Protein AF-F2R2U0-F1 (afdb_monomer_lite)

Radius of gyration: 15.25 Å; chains: 1; bounding box: 37×28×46 Å

Foldseek 3Di:
DDDDPLRVVLVLLVVLLVLLVVLLVLLCCVQPVPPDVPPDPPDSLVSLVSLLVLDDPVCNVVSVVLSVVLVVSNVVSVCCNVVVDPVSVVDPVVSVVSVVSSVVSCCSSVVDPPVVPD

Organism: Streptomyces venezuelae (strain ATCC 10712 / CBS 650.69 / DSM 40230 / JCM 4526 / NBRC 13096 / PD 04745) (NCBI:txid953739)

pLDDT: mean 84.97, std 13.59, range [38.53, 97.38]

Sequence (118 aa):
MKLDGASRRRIEIFELRLRIELATIEAYHRVCRPENPLLYINNVTGRLSMVIALVPPENVLEAVGLVRLVRHVYGRASDILHGRSSMVDAPAVIIDEWRSIVERLETLAGVRTAEDSN

Secondary structure (DSSP, 8-state):
-PPPHHHHHHHHHHHHHHHHHHHHHHHHHHHH-SS-GGG---SHHHHHHHHHTTS-GGGHHHHHHHHHHHHHHHHHHHHHHTT-SSGGG--HHHHHHHHHHHHHHHHHHTSS-GGGG-

Structure (mmCIF, N/CA/C/O backbone):
data_AF-F2R2U0-F1
#
_entry.id   AF-F2R2U0-F1
#
loop_
_atom_site.group_PDB
_atom_site.id
_atom_site.type_symbol
_atom_site.label_atom_id
_atom_site.label_alt_id
_atom_site.label_comp_id
_atom_site.label_asym_id
_atom_site.label_entity_id
_atom_site.label_seq_id
_atom_site.pdbx_PDB_ins_code
_atom_site.Cartn_x
_atom_site.Cartn_y
_atom_site.Cartn_z
_atom_site.occupancy
_atom_site.B_iso_or_equiv
_atom_site.auth_seq_id
_atom_site.auth_comp_id
_atom_site.auth_asym_id
_atom_site.auth_atom_id
_atom_site.pdbx_PDB_model_num
ATOM 1 N N . MET A 1 1 ? 9.307 13.401 -26.296 1.00 56.31 1 MET A N 1
ATOM 2 C CA . MET A 1 1 ? 10.432 12.548 -25.852 1.00 56.31 1 MET A CA 1
ATOM 3 C C . MET A 1 1 ? 9.851 11.218 -25.383 1.00 56.31 1 MET A C 1
ATOM 5 O O . MET A 1 1 ? 9.012 11.247 -24.493 1.00 56.31 1 MET A O 1
ATOM 9 N N . LYS A 1 2 ? 10.168 10.082 -26.024 1.00 71.25 2 LYS A N 1
ATOM 10 C CA . LYS A 1 2 ? 9.706 8.761 -25.552 1.00 71.25 2 LYS A CA 1
ATOM 11 C C . LYS A 1 2 ? 10.659 8.298 -24.449 1.00 71.25 2 LYS A C 1
ATOM 13 O O . LYS A 1 2 ? 11.857 8.238 -24.695 1.00 71.25 2 LYS A O 1
ATOM 18 N N . LEU A 1 3 ? 10.134 8.016 -23.259 1.00 75.06 3 LEU A N 1
ATOM 19 C CA . LEU A 1 3 ? 10.900 7.360 -22.198 1.00 75.06 3 LEU A CA 1
ATOM 20 C C . LEU A 1 3 ? 11.279 5.948 -22.652 1.00 75.06 3 LEU A C 1
ATOM 22 O O . LEU A 1 3 ? 10.452 5.265 -23.266 1.00 75.06 3 LEU A O 1
ATOM 26 N N . ASP A 1 4 ? 12.500 5.516 -22.346 1.00 84.62 4 ASP A N 1
ATOM 27 C CA . ASP A 1 4 ? 12.886 4.116 -22.503 1.00 84.62 4 ASP A CA 1
ATOM 28 C C . ASP A 1 4 ? 12.087 3.215 -21.533 1.00 84.62 4 ASP A C 1
ATOM 30 O O . ASP A 1 4 ? 11.447 3.686 -20.583 1.00 84.62 4 ASP A O 1
ATOM 34 N N . GLY A 1 5 ? 12.081 1.906 -21.801 1.00 81.12 5 GLY A N 1
ATOM 35 C CA . GLY A 1 5 ? 11.284 0.944 -21.036 1.00 81.12 5 GLY A CA 1
ATOM 36 C C . GLY A 1 5 ? 11.661 0.867 -19.553 1.00 81.12 5 GLY A C 1
ATOM 37 O O . GLY A 1 5 ? 10.772 0.742 -18.713 1.00 81.12 5 GLY A O 1
ATOM 38 N N . ALA A 1 6 ? 12.945 1.007 -19.219 1.00 81.31 6 ALA A N 1
ATOM 39 C CA . ALA A 1 6 ? 13.433 0.948 -17.843 1.00 81.31 6 ALA A CA 1
ATOM 40 C C . ALA A 1 6 ? 13.022 2.199 -17.053 1.00 81.31 6 ALA A C 1
ATOM 42 O O . ALA A 1 6 ? 12.547 2.109 -15.919 1.00 81.31 6 ALA A O 1
ATOM 43 N N . SER A 1 7 ? 13.132 3.373 -17.676 1.00 84.56 7 SER A N 1
ATOM 44 C CA . SER A 1 7 ? 12.658 4.642 -17.126 1.00 84.56 7 SER A CA 1
ATOM 45 C C . SER A 1 7 ? 11.156 4.597 -16.842 1.00 84.56 7 SER A C 1
ATOM 47 O O . SER A 1 7 ? 10.728 4.994 -15.760 1.00 84.56 7 SER A O 1
ATOM 49 N N . ARG A 1 8 ? 10.352 4.045 -17.762 1.00 87.75 8 ARG A N 1
ATOM 50 C CA . ARG A 1 8 ? 8.908 3.859 -17.542 1.00 87.75 8 ARG A CA 1
ATOM 51 C C . ARG A 1 8 ? 8.620 2.952 -16.342 1.00 87.75 8 ARG A C 1
ATOM 53 O O . ARG A 1 8 ? 7.840 3.334 -15.478 1.00 87.75 8 ARG A O 1
ATOM 60 N N . ARG A 1 9 ? 9.291 1.801 -16.242 1.00 86.62 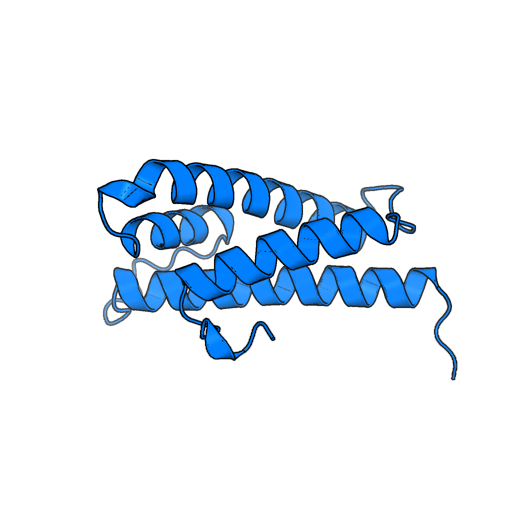9 ARG A N 1
ATOM 61 C CA . ARG A 1 9 ? 9.106 0.872 -15.112 1.00 86.62 9 ARG A CA 1
ATOM 62 C C . ARG A 1 9 ? 9.489 1.489 -13.773 1.00 86.62 9 ARG A C 1
ATOM 64 O O . ARG A 1 9 ? 8.800 1.286 -12.779 1.00 86.62 9 ARG A O 1
ATOM 71 N N . ARG A 1 10 ? 10.567 2.274 -13.729 1.00 88.00 10 ARG A N 1
ATOM 72 C CA . ARG A 1 10 ? 10.952 3.002 -12.511 1.00 88.00 10 ARG A CA 1
ATOM 73 C C . ARG A 1 10 ? 9.881 3.993 -12.071 1.00 88.00 10 ARG A C 1
ATOM 75 O O . ARG A 1 10 ? 9.647 4.104 -10.871 1.00 88.00 10 ARG A O 1
ATOM 82 N N . ILE A 1 11 ? 9.232 4.678 -13.013 1.00 91.19 11 ILE A N 1
ATOM 83 C CA . ILE A 1 11 ? 8.113 5.580 -12.712 1.00 91.19 11 ILE A CA 1
ATOM 84 C C . ILE A 1 11 ? 6.932 4.787 -12.142 1.00 91.19 11 ILE A C 1
ATOM 86 O O . ILE A 1 11 ? 6.434 5.148 -11.084 1.00 91.19 11 ILE A O 1
ATOM 90 N N . GLU A 1 12 ? 6.550 3.665 -12.753 1.00 92.62 12 GLU A N 1
ATOM 91 C CA . GLU A 1 12 ? 5.463 2.811 -12.241 1.00 92.62 12 GLU A CA 1
ATOM 92 C C . GLU A 1 12 ? 5.750 2.302 -10.815 1.00 92.62 12 GLU A C 1
ATOM 94 O O . GLU A 1 12 ? 4.893 2.351 -9.934 1.00 92.62 12 GLU A O 1
ATOM 99 N N . ILE A 1 13 ? 6.983 1.866 -10.545 1.00 93.56 13 ILE A N 1
ATOM 100 C CA . ILE A 1 13 ? 7.408 1.437 -9.203 1.00 93.56 13 ILE A CA 1
ATOM 101 C C . ILE A 1 13 ? 7.376 2.608 -8.211 1.00 93.56 13 ILE A C 1
ATOM 103 O O . ILE A 1 13 ? 6.992 2.433 -7.051 1.00 93.56 13 ILE A O 1
ATOM 107 N N . PHE A 1 14 ? 7.776 3.802 -8.650 1.00 93.81 14 PHE A N 1
ATOM 108 C CA . PHE A 1 14 ? 7.709 5.011 -7.837 1.00 93.81 14 PHE A CA 1
ATOM 109 C C . PHE A 1 14 ? 6.264 5.373 -7.477 1.00 93.81 14 PHE A C 1
ATOM 111 O O . PHE A 1 14 ? 5.980 5.643 -6.310 1.00 93.81 14 PHE A O 1
ATOM 118 N N . GLU A 1 15 ? 5.343 5.298 -8.437 1.00 95.44 15 GLU A N 1
ATOM 119 C CA . GLU A 1 15 ? 3.911 5.519 -8.217 1.00 95.44 15 GLU A CA 1
ATOM 120 C C . GLU A 1 15 ? 3.335 4.530 -7.200 1.00 95.44 15 GLU A C 1
ATOM 122 O O . GLU A 1 15 ? 2.665 4.941 -6.253 1.00 95.44 15 GLU A O 1
ATOM 127 N N . LEU A 1 16 ? 3.642 3.235 -7.333 1.00 95.75 16 LEU A N 1
ATOM 128 C CA . LEU A 1 16 ? 3.208 2.217 -6.369 1.00 95.75 16 LEU A CA 1
ATOM 129 C C . LEU A 1 16 ? 3.721 2.517 -4.957 1.00 95.75 16 LEU A C 1
ATOM 131 O O . LEU A 1 16 ? 2.977 2.392 -3.984 1.00 95.75 16 LEU A O 1
ATOM 135 N N . ARG A 1 17 ? 4.977 2.960 -4.831 1.00 95.44 17 ARG A N 1
ATOM 136 C CA . ARG A 1 17 ? 5.549 3.349 -3.538 1.00 95.44 17 ARG A CA 1
ATOM 137 C C . ARG A 1 17 ? 4.807 4.537 -2.922 1.00 95.44 17 ARG A C 1
ATOM 139 O O . ARG A 1 17 ? 4.481 4.481 -1.738 1.00 95.44 17 ARG A O 1
ATOM 146 N N . LEU A 1 18 ? 4.525 5.579 -3.704 1.00 95.12 18 LEU A N 1
ATOM 147 C CA . LEU A 1 18 ? 3.779 6.752 -3.234 1.00 95.12 18 LEU A CA 1
ATOM 148 C C . LEU A 1 18 ? 2.356 6.392 -2.800 1.00 95.12 18 LEU A C 1
ATOM 150 O O . LEU A 1 18 ? 1.892 6.859 -1.763 1.00 95.12 18 LEU A O 1
ATOM 154 N N . ARG A 1 19 ? 1.682 5.519 -3.550 1.00 96.31 19 ARG A N 1
ATOM 155 C CA . ARG A 1 19 ? 0.341 5.027 -3.212 1.00 96.31 19 ARG A CA 1
ATOM 156 C C . ARG A 1 19 ? 0.313 4.296 -1.871 1.00 96.31 19 ARG A C 1
ATOM 158 O O . ARG A 1 19 ? -0.559 4.564 -1.049 1.00 96.31 19 ARG A O 1
ATOM 165 N N . ILE A 1 20 ? 1.314 3.454 -1.595 1.00 96.25 20 ILE A N 1
ATOM 166 C CA . ILE A 1 20 ? 1.476 2.826 -0.272 1.00 96.25 20 ILE A CA 1
ATOM 167 C C . ILE A 1 20 ? 1.635 3.897 0.814 1.00 96.25 20 ILE A C 1
ATOM 169 O O . ILE A 1 20 ? 0.965 3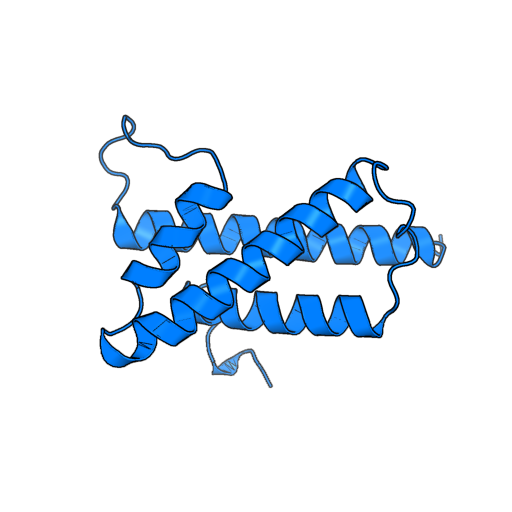.828 1.843 1.00 96.25 20 ILE A O 1
ATOM 173 N N . GLU A 1 21 ? 2.500 4.893 0.601 1.00 94.38 21 GLU A N 1
ATOM 174 C CA . GLU A 1 21 ? 2.726 5.970 1.575 1.00 94.38 21 GLU A CA 1
ATOM 175 C C . GLU A 1 21 ? 1.428 6.708 1.906 1.00 94.38 21 GLU A C 1
ATOM 177 O O . GLU A 1 21 ? 1.080 6.819 3.084 1.00 94.38 21 GLU A O 1
ATOM 182 N N . LEU A 1 22 ? 0.675 7.117 0.883 1.00 92.44 22 LEU A N 1
ATOM 183 C CA . LEU A 1 22 ? -0.617 7.788 1.028 1.00 92.44 22 LEU A CA 1
ATOM 184 C C . LEU A 1 22 ? -1.642 6.921 1.768 1.00 92.44 22 LEU A C 1
ATOM 186 O O . LEU A 1 22 ? -2.232 7.385 2.742 1.00 92.44 22 LEU A O 1
ATOM 190 N N . ALA A 1 23 ? -1.798 5.650 1.387 1.00 94.12 23 ALA A N 1
ATOM 191 C CA . ALA A 1 23 ? -2.716 4.731 2.062 1.00 94.12 23 ALA A CA 1
ATOM 192 C C . ALA A 1 23 ? -2.383 4.556 3.549 1.00 94.12 23 ALA A C 1
ATOM 194 O O . ALA A 1 23 ? -3.275 4.530 4.396 1.0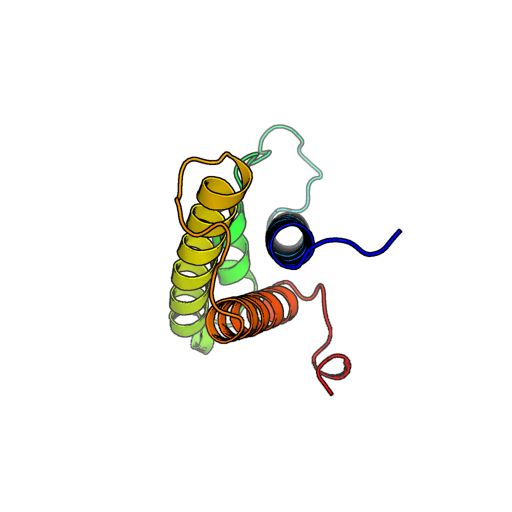0 94.12 23 ALA A O 1
ATOM 195 N N . THR A 1 24 ? -1.096 4.493 3.899 1.00 92.69 24 THR A N 1
ATOM 196 C CA . THR A 1 24 ? -0.699 4.386 5.308 1.00 92.69 24 THR A CA 1
ATOM 197 C C . THR A 1 24 ? -0.879 5.677 6.103 1.00 92.69 24 THR A C 1
ATOM 199 O O . THR A 1 24 ? -1.163 5.605 7.298 1.00 92.69 24 THR A O 1
ATOM 202 N N . ILE A 1 25 ? -0.735 6.846 5.468 1.00 89.62 25 ILE A N 1
ATOM 203 C CA . ILE A 1 25 ? -1.060 8.146 6.077 1.00 89.62 25 ILE A CA 1
ATOM 204 C C . ILE A 1 25 ? -2.547 8.200 6.403 1.00 89.62 25 ILE A C 1
ATOM 206 O O . ILE A 1 25 ? -2.913 8.518 7.532 1.00 89.62 25 ILE A O 1
ATOM 210 N N . GLU A 1 26 ? -3.386 7.848 5.432 1.00 89.50 26 GLU A N 1
ATOM 211 C CA . GLU A 1 26 ? -4.834 7.879 5.593 1.00 89.50 26 GLU A CA 1
ATOM 212 C C . GLU A 1 26 ? -5.285 6.925 6.702 1.00 89.50 26 GLU A C 1
ATOM 214 O O . GLU A 1 26 ? -6.018 7.319 7.612 1.00 89.50 26 GLU A O 1
ATOM 219 N N . ALA A 1 27 ? -4.767 5.693 6.697 1.00 90.56 27 ALA A N 1
ATOM 220 C CA . ALA A 1 27 ? -5.076 4.730 7.743 1.00 90.56 27 ALA A CA 1
ATOM 221 C C . ALA A 1 27 ? -4.644 5.219 9.132 1.00 90.56 27 ALA A C 1
ATOM 223 O O . ALA A 1 27 ? -5.400 5.110 10.097 1.00 90.56 27 ALA A O 1
ATOM 224 N N . TYR A 1 28 ? -3.451 5.811 9.233 1.00 88.88 28 TYR A N 1
ATOM 225 C CA . TYR A 1 28 ? -2.972 6.409 10.474 1.00 88.88 28 TYR A CA 1
ATOM 226 C C . TYR A 1 28 ? -3.887 7.542 10.959 1.00 88.88 28 TYR A C 1
ATOM 228 O O . TYR A 1 28 ? -4.263 7.552 12.128 1.00 88.88 28 TYR A O 1
ATOM 236 N N . HIS A 1 29 ? -4.301 8.466 10.089 1.00 86.06 29 HIS A N 1
ATOM 237 C CA . HIS A 1 29 ? -5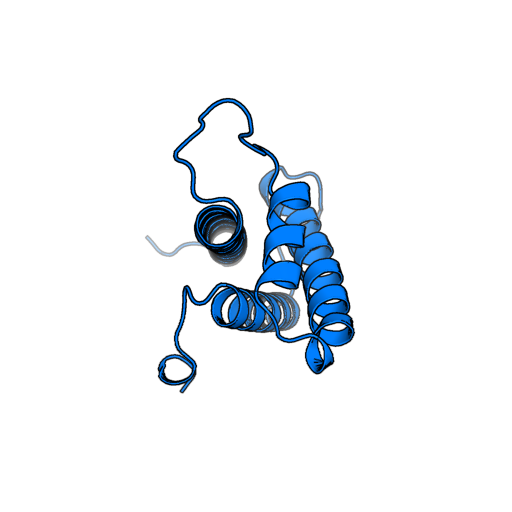.188 9.564 10.484 1.00 86.06 29 HIS A CA 1
ATOM 238 C C . HIS A 1 29 ? -6.555 9.077 10.970 1.00 86.06 29 HIS A C 1
ATOM 240 O O . HIS A 1 29 ? -7.064 9.595 11.966 1.00 86.06 29 HIS A O 1
ATOM 246 N N . ARG A 1 30 ? -7.129 8.062 10.316 1.00 86.00 30 ARG A N 1
ATOM 247 C CA . ARG A 1 30 ? -8.427 7.488 10.700 1.00 86.00 30 ARG A CA 1
ATOM 248 C C . ARG A 1 30 ? -8.389 6.794 12.054 1.00 86.00 30 ARG A C 1
ATOM 250 O O . ARG A 1 30 ? -9.304 6.978 12.851 1.00 86.00 30 ARG A O 1
ATOM 257 N N . VAL A 1 31 ? -7.336 6.018 12.312 1.00 87.38 31 VAL A N 1
ATOM 258 C CA . VAL A 1 31 ? -7.190 5.266 13.566 1.00 87.38 31 VAL A CA 1
ATOM 259 C C . VAL A 1 31 ? -6.764 6.176 14.711 1.00 87.38 31 VAL A C 1
ATOM 261 O O . VAL A 1 31 ? -7.323 6.103 15.801 1.00 87.38 31 VAL A O 1
ATOM 264 N N . CYS A 1 32 ? -5.764 7.026 14.483 1.00 79.31 32 CYS A N 1
ATOM 265 C CA . CYS A 1 32 ? -5.085 7.734 15.561 1.00 79.31 32 CYS A CA 1
ATOM 266 C C . CYS A 1 32 ? -5.613 9.147 15.831 1.00 79.31 32 CYS A C 1
ATOM 268 O O . CYS A 1 32 ? -5.191 9.693 16.840 1.00 79.31 32 CYS A O 1
ATOM 270 N N . ARG A 1 33 ? -6.483 9.725 14.978 1.00 71.44 33 ARG A N 1
ATOM 271 C CA . ARG A 1 33 ? -6.994 11.118 15.041 1.00 71.44 33 ARG A CA 1
ATOM 272 C C . ARG A 1 33 ? -5.926 12.141 15.496 1.00 71.44 33 ARG A C 1
ATOM 274 O O . ARG A 1 33 ? -5.718 12.327 16.692 1.00 71.44 33 ARG A O 1
ATOM 281 N N . PRO A 1 34 ? -5.257 12.855 14.571 1.00 60.09 34 PRO A N 1
ATOM 282 C CA . PRO A 1 34 ? -3.967 13.528 14.791 1.00 60.09 34 PRO A CA 1
ATOM 283 C C . PRO A 1 34 ? -4.009 14.814 15.643 1.00 60.09 34 PRO A C 1
ATOM 285 O O . PRO A 1 34 ? -3.126 15.658 15.528 1.00 60.09 34 PRO A O 1
ATOM 288 N N . GLU A 1 35 ? -4.986 14.976 16.530 1.00 63.59 35 GLU A N 1
ATOM 289 C CA . GLU A 1 35 ? -5.122 16.141 17.415 1.00 63.59 35 GLU A CA 1
ATOM 290 C C . GLU A 1 35 ? -3.948 16.274 18.410 1.00 63.59 35 GLU A C 1
ATOM 292 O O . GLU A 1 35 ? -3.810 17.301 19.071 1.00 63.59 35 GLU A O 1
ATOM 297 N N . ASN A 1 36 ? -3.057 15.274 18.487 1.00 54.94 36 ASN A N 1
ATOM 298 C CA . ASN A 1 36 ? -1.854 15.309 19.310 1.00 54.94 36 ASN A CA 1
ATOM 299 C C . ASN A 1 36 ? -0.570 15.044 18.480 1.00 54.94 36 ASN A C 1
ATOM 301 O O . ASN A 1 36 ? -0.270 13.892 18.152 1.00 54.94 36 ASN A O 1
ATOM 305 N N . PRO A 1 37 ? 0.224 16.083 18.145 1.00 53.59 37 PRO A N 1
ATOM 306 C CA . PRO A 1 37 ? 1.374 15.982 17.235 1.00 53.59 37 PRO A CA 1
ATOM 307 C C . PRO A 1 37 ? 2.574 15.196 17.797 1.00 53.59 37 PRO A C 1
ATOM 309 O O . PRO A 1 37 ? 3.545 14.961 17.080 1.00 53.59 37 PRO A O 1
ATOM 312 N N . LEU A 1 38 ? 2.528 14.767 19.062 1.00 54.25 38 LEU A N 1
ATOM 313 C CA . LEU A 1 38 ? 3.641 14.095 19.743 1.00 54.25 38 LEU A CA 1
ATOM 314 C C . LEU A 1 38 ? 3.772 12.592 19.416 1.00 54.25 38 LEU A C 1
ATOM 316 O O . LEU A 1 38 ? 4.784 11.989 19.764 1.00 54.25 38 LEU A O 1
ATOM 320 N N . LEU A 1 39 ? 2.794 11.984 18.729 1.00 57.56 39 LEU A N 1
ATOM 321 C CA . LEU A 1 39 ? 2.774 10.551 18.377 1.00 57.56 39 LEU A CA 1
ATOM 322 C C . LEU A 1 39 ? 2.870 10.296 16.862 1.00 57.56 39 LEU A C 1
ATOM 324 O O . LEU A 1 39 ? 2.273 9.362 16.339 1.00 57.56 39 LEU A O 1
ATOM 328 N N . TYR A 1 40 ? 3.631 11.105 16.125 1.00 62.25 40 TYR A N 1
ATOM 329 C CA . TYR A 1 40 ? 3.780 10.912 14.681 1.00 62.25 40 TYR A CA 1
ATOM 330 C C . TYR A 1 40 ? 4.689 9.715 14.342 1.00 62.25 40 TYR A C 1
ATOM 332 O O . TYR A 1 40 ? 5.916 9.778 14.461 1.00 62.25 40 TYR A O 1
ATOM 340 N N . ILE A 1 41 ? 4.101 8.615 13.859 1.00 66.56 41 ILE A N 1
ATOM 341 C CA . ILE A 1 41 ? 4.867 7.487 13.308 1.00 66.56 41 ILE A CA 1
ATOM 342 C C . ILE A 1 41 ? 5.348 7.860 11.902 1.00 66.56 41 ILE A C 1
ATOM 344 O O . ILE A 1 41 ? 4.624 7.723 10.919 1.00 66.56 41 ILE A O 1
ATOM 348 N N . ASN A 1 42 ? 6.600 8.306 11.789 1.00 72.25 42 ASN A N 1
ATOM 349 C CA . ASN A 1 42 ? 7.142 8.775 10.509 1.00 72.25 42 ASN A CA 1
ATOM 350 C C . ASN A 1 42 ? 7.425 7.631 9.507 1.00 72.25 42 ASN A C 1
ATOM 352 O O . ASN A 1 42 ? 7.424 7.823 8.291 1.00 72.25 42 ASN A O 1
ATOM 356 N N .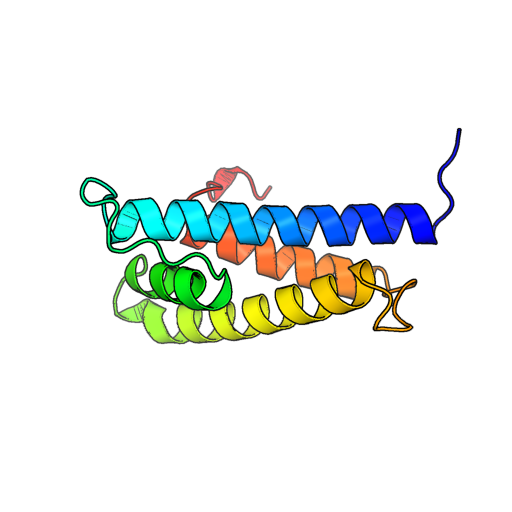 ASN A 1 43 ? 7.634 6.399 9.980 1.00 83.88 43 ASN A N 1
ATOM 357 C CA . ASN A 1 43 ? 7.950 5.280 9.090 1.00 83.88 43 ASN A CA 1
ATOM 358 C C . ASN A 1 43 ? 6.679 4.602 8.527 1.00 83.88 43 ASN A C 1
ATOM 360 O O . ASN A 1 43 ? 5.674 4.423 9.214 1.00 83.88 43 ASN A O 1
ATOM 364 N N . VAL A 1 44 ? 6.712 4.230 7.243 1.00 86.00 44 VAL A N 1
ATOM 365 C CA . VAL A 1 44 ? 5.602 3.530 6.559 1.00 86.00 44 VAL A CA 1
ATOM 366 C C . VAL A 1 44 ? 5.317 2.186 7.222 1.00 86.00 44 VAL A C 1
ATOM 368 O O . VAL A 1 44 ? 4.170 1.824 7.453 1.00 86.00 44 VAL A O 1
ATOM 371 N N . THR A 1 45 ? 6.374 1.467 7.596 1.00 84.12 45 THR A N 1
ATOM 372 C CA . THR A 1 45 ? 6.311 0.140 8.217 1.00 84.12 45 THR A CA 1
ATOM 373 C C . THR A 1 45 ? 5.453 0.097 9.482 1.00 84.12 45 THR A C 1
ATOM 375 O O . THR A 1 45 ? 4.750 -0.891 9.699 1.00 84.12 45 THR A O 1
ATOM 378 N N . GLY A 1 46 ? 5.529 1.142 10.306 1.00 84.31 46 GLY A N 1
ATOM 379 C CA . GLY A 1 46 ? 4.760 1.309 11.533 1.00 84.31 46 GLY A CA 1
ATOM 380 C C . GLY A 1 46 ? 3.365 1.861 11.270 1.00 84.31 46 GLY A C 1
ATOM 381 O O . GLY A 1 46 ? 2.426 1.449 11.934 1.00 84.31 46 GLY A O 1
ATOM 382 N N . ARG A 1 47 ? 3.177 2.714 10.257 1.00 89.06 47 ARG A N 1
ATOM 383 C CA . ARG A 1 47 ? 1.827 3.143 9.851 1.00 89.06 47 ARG A CA 1
ATOM 384 C C . ARG A 1 47 ? 1.012 2.014 9.215 1.00 89.06 47 ARG A C 1
ATOM 386 O O . ARG A 1 47 ? -0.199 1.972 9.394 1.00 89.06 47 ARG A O 1
ATOM 393 N N . LEU A 1 48 ? 1.656 1.047 8.557 1.00 90.25 48 LEU A N 1
ATOM 394 C CA . LEU A 1 48 ? 0.981 -0.118 7.968 1.00 90.25 48 LEU A CA 1
ATOM 395 C C . LEU A 1 48 ? 0.157 -0.924 8.978 1.00 90.25 48 LEU A C 1
ATOM 397 O O . LEU A 1 48 ? -0.863 -1.490 8.598 1.00 90.25 48 LEU A O 1
ATOM 401 N N . SER A 1 49 ? 0.556 -0.987 10.254 1.00 88.75 49 SER A N 1
ATOM 402 C CA . SER A 1 49 ? -0.240 -1.710 11.253 1.00 88.75 49 SER A CA 1
ATOM 403 C C . SER A 1 49 ? -1.581 -1.040 11.542 1.00 88.75 49 SER A C 1
ATOM 405 O O . SER A 1 49 ? -2.500 -1.725 11.975 1.00 88.75 49 SER A O 1
ATOM 407 N N . MET A 1 50 ? -1.730 0.258 11.255 1.00 91.12 50 MET A N 1
ATOM 408 C CA . MET A 1 50 ? -3.004 0.965 11.431 1.00 91.12 50 MET A CA 1
ATOM 409 C C . MET A 1 50 ? -4.074 0.453 10.467 1.00 91.12 50 MET A C 1
ATOM 411 O O . MET A 1 50 ? -5.247 0.445 10.811 1.00 91.12 50 MET A O 1
ATOM 415 N N . VAL A 1 51 ? -3.683 -0.091 9.312 1.00 91.00 51 VAL A N 1
ATOM 416 C CA . VAL A 1 51 ? -4.617 -0.732 8.372 1.00 91.00 51 VAL A CA 1
ATOM 417 C C . VAL A 1 51 ? -5.332 -1.921 9.020 1.00 91.00 51 VAL A C 1
ATOM 419 O O . VAL A 1 51 ? -6.512 -2.138 8.776 1.00 91.00 51 VAL A O 1
ATOM 422 N N . ILE A 1 52 ? -4.651 -2.666 9.897 1.00 92.56 52 ILE A N 1
ATOM 423 C CA . ILE A 1 52 ? -5.248 -3.809 10.607 1.00 92.56 52 ILE A CA 1
ATOM 424 C C . ILE A 1 52 ? -6.331 -3.334 11.584 1.00 92.56 52 ILE A C 1
ATOM 426 O O . ILE A 1 52 ? -7.318 -4.027 11.791 1.00 92.56 52 ILE A O 1
ATOM 430 N N . ALA A 1 53 ? -6.178 -2.141 12.161 1.00 90.50 53 ALA A N 1
ATOM 431 C CA . ALA A 1 53 ? -7.161 -1.572 13.079 1.00 90.50 53 ALA A CA 1
ATOM 432 C C . ALA A 1 53 ? -8.415 -1.018 12.372 1.00 90.50 53 ALA A C 1
ATOM 434 O O . ALA A 1 53 ? -9.373 -0.656 13.049 1.00 90.50 53 ALA A O 1
ATOM 435 N N . LEU A 1 54 ? -8.420 -0.943 11.035 1.00 91.31 54 LEU A N 1
ATOM 436 C CA . LEU A 1 54 ? -9.568 -0.484 10.244 1.00 91.31 54 LEU A CA 1
ATOM 437 C C . LEU A 1 54 ? -10.510 -1.611 9.814 1.00 91.31 54 LEU A C 1
ATOM 439 O O . LEU A 1 54 ? -11.614 -1.330 9.352 1.00 91.31 54 LEU A O 1
ATOM 443 N N . VAL A 1 55 ? -10.084 -2.870 9.926 1.00 92.31 55 VAL A N 1
ATOM 444 C CA . VAL A 1 55 ? -10.890 -4.017 9.495 1.00 92.31 55 VAL A CA 1
ATOM 445 C C . VAL A 1 55 ? -11.669 -4.618 10.665 1.00 92.31 55 VAL A C 1
ATOM 447 O O . VAL A 1 55 ? -11.207 -4.553 11.808 1.00 92.31 55 VAL A O 1
ATOM 450 N N . PRO A 1 56 ? -12.839 -5.230 10.414 1.00 93.31 56 PRO A N 1
ATOM 451 C CA . PRO A 1 56 ? -13.566 -5.933 11.460 1.00 93.31 56 PRO A CA 1
ATOM 452 C C . PRO A 1 56 ? -12.790 -7.184 11.932 1.00 93.31 56 PRO A C 1
ATOM 454 O O . PRO A 1 56 ? -11.946 -7.700 11.185 1.00 93.31 56 PRO A O 1
ATOM 457 N N . PRO A 1 57 ? -13.044 -7.682 13.160 1.00 94.44 57 PRO A N 1
ATOM 458 C CA . PRO A 1 57 ? -12.261 -8.755 13.786 1.00 94.44 57 PRO A CA 1
ATOM 459 C C . PRO A 1 57 ? -12.091 -10.020 12.932 1.00 94.44 57 PRO A C 1
ATOM 461 O O . PRO A 1 57 ? -11.014 -10.616 12.913 1.00 94.44 57 PRO A O 1
ATOM 464 N N . GLU A 1 58 ? -13.125 -10.410 12.191 1.00 95.50 58 GLU A N 1
ATOM 465 C CA . GLU A 1 58 ? -13.145 -11.571 11.299 1.00 95.50 58 GLU A CA 1
ATOM 466 C C . GLU A 1 58 ? -12.134 -11.481 10.142 1.00 95.50 58 GLU A C 1
ATOM 468 O O . GLU A 1 58 ? -11.662 -12.509 9.659 1.00 95.50 58 GLU A O 1
ATOM 473 N N . ASN A 1 59 ? -11.726 -10.268 9.755 1.00 94.81 59 ASN A N 1
ATOM 474 C CA . ASN A 1 59 ? -10.836 -10.018 8.618 1.00 94.81 59 ASN A CA 1
ATOM 475 C C . ASN A 1 59 ? -9.388 -9.704 9.036 1.00 94.81 59 ASN A C 1
ATOM 477 O O . ASN A 1 59 ? -8.528 -9.454 8.188 1.00 94.81 59 ASN A O 1
ATOM 481 N N . VAL A 1 60 ? -9.077 -9.731 10.338 1.00 94.56 60 VAL A N 1
ATOM 482 C CA . VAL A 1 60 ? -7.755 -9.348 10.866 1.00 94.56 60 VAL A CA 1
ATOM 483 C C . VAL A 1 60 ? -6.627 -10.201 10.282 1.00 94.56 60 VAL A C 1
ATOM 485 O O . VAL A 1 60 ? -5.578 -9.666 9.921 1.00 94.56 60 VAL A O 1
ATOM 488 N N . LEU A 1 61 ? -6.818 -11.520 10.154 1.00 95.75 61 LEU A N 1
ATOM 489 C CA . LEU A 1 61 ? -5.781 -12.408 9.610 1.00 95.75 61 LEU A CA 1
ATOM 490 C C . LEU A 1 61 ? -5.469 -12.102 8.142 1.00 95.75 61 LEU A C 1
ATOM 492 O O . LEU A 1 61 ? -4.297 -12.099 7.754 1.00 95.75 61 LEU A O 1
ATOM 496 N N . GLU A 1 62 ? -6.494 -11.799 7.344 1.00 94.44 62 GLU A N 1
ATOM 497 C CA . GLU A 1 62 ? -6.309 -11.388 5.953 1.00 94.44 62 GLU A CA 1
ATOM 498 C C . GLU A 1 62 ? -5.552 -10.057 5.877 1.00 94.44 62 GLU A C 1
ATOM 500 O O . GLU A 1 62 ? -4.562 -9.951 5.148 1.00 94.44 62 GLU A O 1
ATOM 505 N N . ALA A 1 63 ? -5.945 -9.067 6.685 1.00 94.62 63 ALA A N 1
ATOM 506 C CA . ALA A 1 63 ? -5.275 -7.770 6.736 1.00 94.62 63 ALA A CA 1
ATOM 507 C C . ALA A 1 63 ? -3.802 -7.890 7.167 1.00 94.62 63 ALA A C 1
ATOM 509 O O . ALA A 1 63 ? -2.930 -7.245 6.584 1.00 94.62 63 ALA A O 1
ATOM 510 N N . VAL A 1 64 ? -3.487 -8.762 8.132 1.00 95.81 64 VAL A N 1
ATOM 511 C CA . VAL A 1 64 ? -2.099 -9.069 8.525 1.00 95.81 64 VAL A CA 1
ATOM 512 C C . VAL A 1 64 ? -1.315 -9.666 7.354 1.00 95.81 64 VAL A C 1
ATOM 514 O O . VAL A 1 64 ? -0.165 -9.276 7.119 1.00 95.81 64 VAL A O 1
ATOM 517 N N . GLY A 1 65 ? -1.920 -10.597 6.612 1.00 96.62 65 GLY A N 1
ATOM 518 C CA . GLY A 1 65 ? -1.333 -11.175 5.403 1.00 96.62 65 GLY A CA 1
ATOM 519 C C . GLY A 1 65 ? -1.024 -10.105 4.356 1.00 96.62 65 GLY A C 1
ATOM 520 O O . GLY A 1 65 ? 0.107 -10.019 3.872 1.00 96.62 65 GLY A O 1
ATOM 521 N N . LEU A 1 66 ? -1.990 -9.229 4.076 1.00 96.62 66 LEU A N 1
ATOM 522 C CA . LEU A 1 66 ? -1.824 -8.132 3.129 1.00 96.62 66 LEU A CA 1
ATOM 523 C C . LEU A 1 66 ? -0.733 -7.149 3.570 1.00 96.62 66 LEU A C 1
ATOM 525 O O . LEU A 1 66 ? 0.132 -6.801 2.772 1.00 96.62 66 LEU A O 1
ATOM 529 N N . VAL A 1 67 ? -0.702 -6.752 4.844 1.00 95.88 67 VAL A N 1
ATOM 530 C CA . VAL A 1 67 ? 0.331 -5.853 5.385 1.00 95.88 67 VAL A CA 1
ATOM 531 C C . VAL A 1 67 ? 1.737 -6.435 5.215 1.00 95.88 67 VAL A C 1
ATOM 533 O O . VAL A 1 67 ? 2.676 -5.697 4.903 1.00 95.88 67 VAL A O 1
ATOM 536 N N . ARG A 1 68 ? 1.909 -7.754 5.377 1.00 96.06 68 ARG A N 1
ATOM 537 C CA . ARG A 1 68 ? 3.196 -8.424 5.119 1.00 96.06 68 ARG A CA 1
ATOM 538 C C . ARG A 1 68 ? 3.596 -8.332 3.646 1.00 96.06 68 ARG A C 1
ATOM 540 O O . ARG A 1 68 ? 4.747 -7.999 3.364 1.00 96.06 68 ARG A O 1
ATOM 547 N N . LEU A 1 69 ? 2.657 -8.574 2.730 1.00 96.81 69 LEU A N 1
ATOM 548 C CA . LEU A 1 69 ? 2.888 -8.446 1.287 1.00 96.81 69 LEU A CA 1
ATOM 549 C C . LEU A 1 69 ? 3.241 -7.004 0.903 1.00 96.81 69 LEU A C 1
ATOM 551 O O . LEU A 1 69 ? 4.248 -6.771 0.242 1.00 96.81 69 LEU A O 1
ATOM 555 N N . VAL A 1 70 ? 2.489 -6.021 1.395 1.00 97.25 70 VAL A N 1
ATOM 556 C CA . VAL A 1 70 ? 2.750 -4.595 1.149 1.00 97.25 70 VAL A CA 1
ATOM 557 C C . VAL A 1 70 ? 4.123 -4.183 1.672 1.00 97.25 70 VAL A C 1
ATOM 559 O O . VAL A 1 70 ? 4.854 -3.466 0.992 1.00 97.25 70 VAL A O 1
ATOM 562 N N . ARG A 1 71 ? 4.522 -4.654 2.860 1.00 95.75 71 ARG A N 1
ATOM 563 C CA . ARG A 1 71 ? 5.857 -4.381 3.409 1.00 95.75 71 ARG A CA 1
ATOM 564 C C . ARG A 1 71 ? 6.961 -4.927 2.504 1.00 95.75 71 ARG A C 1
ATOM 566 O O . ARG A 1 71 ? 7.970 -4.250 2.311 1.00 95.75 71 ARG A O 1
ATOM 573 N N . HIS A 1 72 ? 6.766 -6.120 1.941 1.00 94.88 72 HIS A N 1
ATOM 574 C CA . HIS A 1 72 ? 7.683 -6.689 0.958 1.00 94.88 72 HIS A CA 1
ATOM 575 C C . HIS A 1 72 ? 7.763 -5.813 -0.301 1.00 94.88 72 HIS A C 1
ATOM 577 O O . HIS A 1 72 ? 8.862 -5.409 -0.684 1.00 94.88 72 HIS A O 1
ATOM 583 N N . VAL A 1 73 ? 6.616 -5.448 -0.887 1.00 95.50 73 VAL A N 1
ATOM 584 C CA . VAL A 1 73 ? 6.537 -4.569 -2.068 1.00 95.50 73 VAL A CA 1
ATOM 585 C C . VAL A 1 73 ? 7.234 -3.231 -1.808 1.00 95.50 73 VAL A C 1
ATOM 587 O O . VAL A 1 73 ? 8.095 -2.828 -2.586 1.00 95.50 73 VAL A O 1
ATOM 590 N N . TYR A 1 74 ? 6.942 -2.571 -0.684 1.00 95.50 74 TYR A N 1
ATOM 591 C CA . TYR A 1 74 ? 7.544 -1.287 -0.318 1.00 95.50 74 TYR A CA 1
ATOM 592 C C . TYR A 1 74 ? 9.074 -1.371 -0.196 1.00 95.50 74 TYR A C 1
ATOM 594 O O . TYR A 1 74 ? 9.792 -0.501 -0.695 1.00 95.50 74 TYR A O 1
ATOM 602 N N . GLY A 1 75 ? 9.584 -2.438 0.431 1.00 93.62 75 GLY A N 1
ATOM 603 C CA . GLY A 1 75 ? 11.021 -2.692 0.543 1.00 93.62 75 GLY A CA 1
ATOM 604 C C . GLY A 1 75 ? 11.684 -2.885 -0.822 1.00 93.62 75 GLY A C 1
ATOM 605 O O . GLY A 1 75 ? 12.660 -2.204 -1.133 1.00 93.62 75 GLY A O 1
ATOM 606 N N . ARG A 1 76 ? 11.111 -3.743 -1.677 1.00 93.25 76 ARG A N 1
ATOM 607 C CA . ARG A 1 76 ? 11.632 -4.002 -3.029 1.00 93.25 76 ARG A CA 1
ATOM 608 C C . ARG A 1 76 ? 11.583 -2.757 -3.913 1.00 93.25 76 ARG A C 1
ATOM 610 O O . ARG A 1 76 ? 12.570 -2.460 -4.584 1.00 93.25 76 ARG A O 1
ATOM 617 N N . ALA A 1 77 ? 10.486 -2.004 -3.875 1.00 92.69 77 ALA A N 1
ATOM 618 C CA . ALA A 1 77 ? 10.358 -0.736 -4.585 1.00 92.69 77 ALA A CA 1
ATOM 619 C C . ALA A 1 77 ? 11.432 0.264 -4.131 1.00 92.69 77 ALA A C 1
ATOM 621 O O . ALA A 1 77 ? 12.110 0.862 -4.963 1.00 92.69 77 ALA A O 1
ATOM 622 N N . SER A 1 78 ? 11.655 0.392 -2.817 1.00 92.62 78 SER A N 1
ATOM 623 C CA . SER A 1 78 ? 12.729 1.229 -2.273 1.00 92.62 78 SER A CA 1
ATOM 624 C C . SER A 1 78 ? 14.106 0.790 -2.776 1.00 92.62 78 SER A C 1
ATOM 626 O O . SER A 1 78 ? 14.884 1.632 -3.219 1.00 92.62 78 SER A O 1
ATOM 628 N N . ASP A 1 79 ? 14.420 -0.505 -2.767 1.00 91.62 79 ASP A N 1
ATOM 629 C CA . ASP A 1 79 ? 15.716 -0.997 -3.249 1.00 91.62 79 ASP A CA 1
ATOM 630 C C . ASP A 1 79 ? 15.944 -0.722 -4.737 1.00 91.62 79 ASP A C 1
ATOM 632 O O . ASP A 1 79 ? 17.049 -0.331 -5.118 1.00 91.62 79 ASP A O 1
ATOM 636 N N . ILE A 1 80 ? 14.915 -0.882 -5.574 1.00 89.88 80 ILE A N 1
ATOM 637 C CA . ILE A 1 80 ? 14.998 -0.585 -7.011 1.00 89.88 80 ILE A CA 1
ATOM 638 C C . ILE A 1 80 ? 15.227 0.914 -7.238 1.00 89.88 80 ILE A C 1
ATOM 640 O O . ILE A 1 80 ? 16.120 1.290 -7.998 1.00 89.88 80 ILE A O 1
ATOM 644 N N . LEU A 1 81 ? 14.470 1.775 -6.552 1.00 89.50 81 LEU A N 1
ATOM 645 C CA . LEU A 1 81 ? 14.559 3.230 -6.715 1.00 89.50 81 LEU A CA 1
ATOM 646 C C . LEU A 1 81 ? 15.895 3.807 -6.232 1.00 89.50 81 LEU A C 1
ATOM 648 O O . LEU A 1 81 ? 16.387 4.770 -6.811 1.00 89.50 81 LEU A O 1
ATOM 652 N N . HIS A 1 82 ? 16.511 3.202 -5.214 1.00 89.06 82 HIS A N 1
ATOM 653 C CA . HIS A 1 82 ? 17.834 3.600 -4.725 1.00 89.06 82 HIS A CA 1
ATOM 654 C C . HIS A 1 82 ? 18.992 2.883 -5.441 1.00 89.06 82 HIS A C 1
ATOM 656 O O . HIS A 1 82 ? 20.136 2.995 -5.007 1.00 89.06 82 HIS A O 1
ATOM 662 N N . GLY A 1 83 ? 18.720 2.106 -6.498 1.00 85.38 83 GLY A N 1
ATOM 663 C CA . GLY A 1 83 ? 19.750 1.385 -7.253 1.00 85.38 83 GLY A CA 1
ATOM 664 C C . GLY A 1 83 ? 20.440 0.255 -6.479 1.00 85.38 83 GLY A C 1
ATOM 665 O O . GLY A 1 83 ? 21.484 -0.224 -6.909 1.00 85.38 83 GLY A O 1
ATOM 666 N N . ARG A 1 84 ? 19.871 -0.194 -5.351 1.00 84.75 84 ARG A N 1
ATOM 667 C CA . ARG A 1 84 ? 20.385 -1.322 -4.549 1.00 84.75 84 ARG A CA 1
ATOM 668 C C . ARG A 1 84 ? 19.997 -2.685 -5.120 1.00 84.75 84 ARG A C 1
ATOM 670 O O . ARG A 1 84 ? 20.513 -3.705 -4.675 1.00 84.75 84 ARG A O 1
ATOM 677 N N . SER A 1 85 ? 19.085 -2.722 -6.090 1.00 79.12 85 SER A N 1
ATOM 678 C CA . SER A 1 85 ? 18.689 -3.944 -6.785 1.00 79.12 85 SER A CA 1
ATOM 679 C C . SER A 1 85 ? 18.897 -3.818 -8.291 1.00 79.12 85 SER A C 1
ATOM 681 O O . SER A 1 85 ? 18.541 -2.809 -8.894 1.00 79.12 85 SER A O 1
ATOM 683 N N . SER A 1 86 ? 19.405 -4.891 -8.904 1.00 65.56 86 SER A N 1
ATOM 684 C CA . SER A 1 86 ? 19.515 -5.048 -10.359 1.00 65.56 86 SER A CA 1
ATOM 685 C C . SER A 1 86 ? 18.164 -5.246 -11.062 1.00 65.56 86 SER A C 1
ATOM 687 O O . SER A 1 86 ? 18.117 -5.234 -12.287 1.00 65.56 86 SER A O 1
ATOM 689 N N . MET A 1 87 ? 17.054 -5.360 -10.317 1.00 62.94 87 MET A N 1
ATOM 690 C CA . MET A 1 87 ? 15.673 -5.431 -10.833 1.00 62.94 87 MET A CA 1
ATOM 691 C C . MET A 1 87 ? 15.161 -4.103 -11.428 1.00 62.94 87 MET A C 1
ATOM 693 O O . MET A 1 87 ? 13.976 -3.792 -11.352 1.00 62.94 87 MET A O 1
ATOM 697 N N . VAL A 1 88 ? 16.034 -3.310 -12.048 1.00 61.88 88 VAL A N 1
ATOM 698 C CA . VAL A 1 88 ? 15.632 -2.114 -12.804 1.00 61.88 88 VAL A CA 1
ATOM 699 C C . VAL A 1 88 ? 14.625 -2.483 -13.904 1.00 61.88 88 VAL A C 1
ATOM 701 O O . VAL A 1 88 ? 13.689 -1.729 -14.150 1.00 61.88 88 VAL A O 1
ATOM 704 N N . ASP A 1 89 ? 14.748 -3.698 -14.446 1.00 64.06 89 ASP A N 1
ATOM 705 C CA . ASP A 1 89 ? 13.802 -4.313 -15.374 1.00 64.06 89 ASP A CA 1
ATOM 706 C C . ASP A 1 89 ? 12.894 -5.342 -14.681 1.00 64.06 89 ASP A C 1
ATOM 708 O O . ASP A 1 89 ? 12.755 -6.476 -15.145 1.00 64.06 89 ASP A O 1
ATOM 712 N N . ALA A 1 90 ? 12.237 -4.967 -13.578 1.00 70.38 90 ALA A N 1
ATOM 713 C CA . ALA A 1 90 ? 11.206 -5.809 -12.962 1.00 70.38 90 ALA A CA 1
ATOM 714 C C . ALA A 1 90 ? 10.186 -6.268 -14.029 1.00 70.38 90 ALA A C 1
ATOM 716 O O . ALA A 1 90 ? 9.681 -5.413 -14.760 1.00 70.38 90 ALA A O 1
ATOM 717 N N . PRO A 1 91 ? 9.913 -7.579 -14.191 1.00 82.44 91 PRO A N 1
ATOM 718 C CA . PRO A 1 91 ? 8.967 -8.062 -15.196 1.00 82.44 91 PRO A CA 1
ATOM 719 C C . PRO A 1 91 ? 7.596 -7.393 -15.045 1.00 82.44 91 PRO A C 1
ATOM 721 O O . PRO A 1 91 ? 7.161 -7.161 -13.920 1.00 82.44 91 PRO A O 1
ATOM 724 N N . ALA A 1 92 ? 6.899 -7.129 -16.156 1.00 84.88 92 ALA A N 1
ATOM 725 C CA . ALA A 1 92 ? 5.580 -6.479 -16.130 1.00 84.88 92 ALA A CA 1
ATOM 726 C C . ALA A 1 92 ? 4.593 -7.210 -15.202 1.00 84.88 92 ALA A C 1
ATOM 728 O O . ALA A 1 92 ? 3.947 -6.575 -14.381 1.00 84.88 92 ALA A O 1
ATOM 729 N N . VAL A 1 93 ? 4.607 -8.549 -15.226 1.00 87.69 93 VAL A N 1
ATOM 730 C CA . VAL A 1 93 ? 3.786 -9.389 -14.338 1.00 87.69 93 VAL A CA 1
ATOM 731 C C . VAL A 1 93 ? 4.016 -9.100 -12.848 1.00 87.69 93 VAL A C 1
ATOM 733 O O . VAL A 1 93 ? 3.067 -9.065 -12.078 1.00 87.69 93 VAL A O 1
ATOM 736 N N . ILE A 1 94 ? 5.256 -8.810 -12.438 1.00 90.06 94 ILE A N 1
ATOM 737 C CA . ILE A 1 94 ? 5.568 -8.473 -11.042 1.00 90.06 94 ILE A CA 1
ATOM 738 C C . ILE A 1 94 ? 5.006 -7.095 -10.685 1.00 90.06 94 ILE A C 1
ATOM 740 O O . ILE A 1 94 ? 4.510 -6.897 -9.580 1.00 90.06 94 ILE A O 1
ATOM 744 N N . ILE A 1 95 ? 5.073 -6.137 -11.612 1.00 91.62 95 ILE A N 1
ATOM 745 C CA . ILE A 1 95 ? 4.505 -4.800 -11.405 1.00 91.62 95 ILE A CA 1
ATOM 746 C C . ILE A 1 95 ? 2.975 -4.884 -11.302 1.00 91.62 95 ILE A C 1
ATOM 748 O O . ILE A 1 95 ? 2.395 -4.214 -10.449 1.00 91.62 95 ILE A O 1
ATOM 752 N N . ASP A 1 96 ? 2.330 -5.735 -12.100 1.00 93.94 96 ASP A N 1
ATOM 753 C CA . ASP A 1 96 ? 0.884 -5.970 -12.040 1.00 93.94 96 ASP A CA 1
ATOM 754 C C . ASP A 1 96 ? 0.464 -6.643 -10.724 1.00 93.94 96 ASP A C 1
ATOM 756 O O . ASP A 1 96 ? -0.502 -6.220 -10.086 1.00 93.94 96 ASP A O 1
ATOM 760 N N . GLU A 1 97 ? 1.233 -7.625 -10.245 1.00 94.88 97 GLU A N 1
ATOM 761 C CA . GLU A 1 97 ? 1.032 -8.218 -8.916 1.00 94.88 97 GLU A CA 1
ATOM 762 C C . GLU A 1 97 ? 1.166 -7.170 -7.804 1.00 94.88 97 GLU A C 1
ATOM 764 O O . GLU A 1 97 ? 0.327 -7.090 -6.903 1.00 94.88 97 GLU A O 1
ATOM 769 N N . TRP A 1 98 ? 2.203 -6.328 -7.867 1.00 96.50 98 TRP A N 1
ATOM 770 C CA . TRP A 1 98 ? 2.397 -5.253 -6.894 1.00 96.50 98 TRP A CA 1
ATOM 771 C C . TRP A 1 98 ? 1.255 -4.245 -6.946 1.00 96.50 98 TRP A C 1
ATOM 773 O O . TRP A 1 98 ? 0.792 -3.805 -5.895 1.00 96.50 98 TRP A O 1
ATOM 783 N N . ARG A 1 99 ? 0.764 -3.916 -8.144 1.00 96.88 99 ARG A N 1
ATOM 784 C CA . ARG A 1 99 ? -0.406 -3.058 -8.336 1.00 96.88 99 ARG A CA 1
ATOM 785 C C . ARG A 1 99 ? -1.623 -3.642 -7.631 1.00 96.88 99 ARG A C 1
ATOM 787 O O . ARG A 1 99 ? -2.186 -2.952 -6.790 1.00 96.88 99 ARG A O 1
ATOM 794 N N . SER A 1 100 ? -1.948 -4.912 -7.862 1.00 96.81 100 SER A N 1
ATOM 795 C CA . SER A 1 100 ? -3.075 -5.580 -7.197 1.00 96.81 100 SER A CA 1
ATOM 796 C C . SER A 1 100 ? -2.951 -5.565 -5.664 1.00 96.81 100 SER A C 1
ATOM 798 O O . SER A 1 100 ? -3.917 -5.290 -4.949 1.00 96.81 100 SER A O 1
ATOM 800 N N . ILE A 1 101 ? -1.744 -5.788 -5.130 1.00 97.38 101 ILE A N 1
ATOM 801 C CA . ILE A 1 101 ? -1.478 -5.701 -3.685 1.00 97.38 101 ILE A CA 1
ATOM 802 C C . ILE A 1 101 ? -1.743 -4.280 -3.155 1.00 97.38 101 ILE A C 1
ATOM 804 O O . ILE A 1 101 ? -2.360 -4.122 -2.099 1.00 97.38 101 ILE A O 1
ATOM 808 N N . VAL A 1 102 ? -1.293 -3.248 -3.875 1.00 97.25 102 VAL A N 1
ATOM 809 C CA . VAL A 1 102 ? -1.495 -1.839 -3.498 1.00 97.25 102 VAL A CA 1
ATOM 810 C C . VAL A 1 102 ? -2.969 -1.438 -3.576 1.00 97.25 102 VAL A C 1
ATOM 812 O O . VAL A 1 102 ? -3.452 -0.741 -2.691 1.00 97.25 102 VAL A O 1
ATOM 815 N N . GLU A 1 103 ? -3.720 -1.922 -4.559 1.00 96.69 103 GLU A N 1
ATOM 816 C CA . GLU A 1 103 ? -5.154 -1.625 -4.696 1.00 96.69 103 GLU A CA 1
ATOM 817 C C . GLU A 1 103 ? -5.987 -2.210 -3.553 1.00 96.69 103 GLU A C 1
ATOM 819 O O . GLU A 1 103 ? -6.881 -1.553 -3.010 1.00 96.69 103 GLU A O 1
ATOM 824 N N . ARG A 1 104 ? -5.649 -3.427 -3.116 1.00 95.62 104 ARG A N 1
ATOM 825 C CA . ARG A 1 104 ? -6.260 -4.028 -1.924 1.00 95.62 104 ARG A CA 1
ATOM 826 C C . ARG A 1 104 ? -5.949 -3.212 -0.671 1.00 95.62 104 ARG A C 1
ATOM 828 O O . ARG A 1 104 ? -6.835 -3.003 0.154 1.00 95.62 104 ARG A O 1
A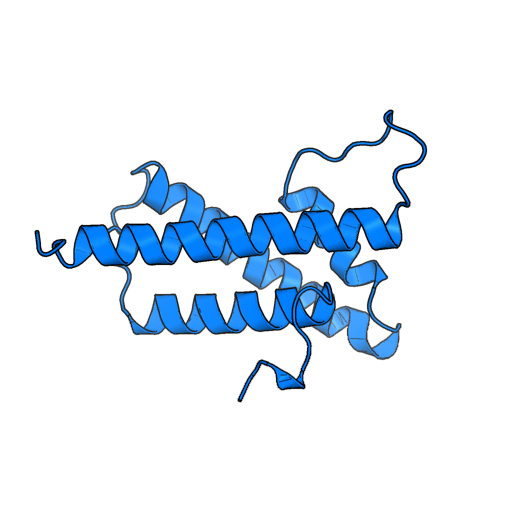TOM 835 N N . LEU A 1 105 ? -4.714 -2.723 -0.532 1.00 96.19 105 LEU A N 1
ATOM 836 C CA . LEU A 1 105 ? -4.322 -1.856 0.582 1.00 96.19 105 LEU A CA 1
ATOM 837 C C . LEU A 1 105 ? -5.129 -0.553 0.590 1.00 96.19 105 LEU A C 1
ATOM 839 O O . LEU A 1 105 ? -5.630 -0.162 1.639 1.00 96.19 105 LEU A O 1
ATOM 843 N N . GLU A 1 106 ? -5.250 0.111 -0.559 1.00 95.38 106 GLU A N 1
ATOM 844 C CA . GLU A 1 106 ? -6.006 1.361 -0.702 1.00 95.38 106 GLU A CA 1
ATOM 845 C C . GLU A 1 106 ? -7.482 1.182 -0.358 1.00 95.38 106 GLU A C 1
ATOM 847 O O . GLU A 1 106 ? -8.067 2.066 0.266 1.00 95.38 106 GLU A O 1
ATOM 852 N N . THR A 1 107 ? -8.057 0.030 -0.712 1.00 93.00 107 THR A N 1
ATOM 853 C CA . THR A 1 107 ? -9.433 -0.333 -0.354 1.00 93.00 107 THR A CA 1
ATOM 854 C C . THR A 1 107 ? -9.584 -0.473 1.162 1.00 93.00 107 THR A C 1
ATOM 856 O O . THR A 1 107 ? -10.491 0.117 1.743 1.00 93.00 107 THR A O 1
ATOM 859 N N . LEU A 1 108 ? -8.666 -1.180 1.840 1.00 90.44 108 LEU A N 1
ATOM 860 C CA . LEU A 1 108 ? -8.703 -1.314 3.306 1.00 90.44 108 LEU A CA 1
ATOM 861 C C . LEU A 1 108 ? -8.444 0.011 4.034 1.00 90.44 108 LEU A C 1
ATOM 863 O O . LEU A 1 108 ? -9.051 0.284 5.066 1.00 90.44 108 LEU A O 1
ATOM 867 N N . ALA A 1 109 ? -7.553 0.848 3.501 1.00 88.25 109 ALA A N 1
ATOM 868 C CA . ALA A 1 109 ? -7.316 2.194 4.013 1.00 88.25 109 ALA A CA 1
ATOM 869 C C . ALA A 1 109 ? -8.468 3.163 3.679 1.00 88.25 109 ALA A C 1
ATOM 871 O O . ALA A 1 109 ? -8.514 4.265 4.223 1.00 88.25 109 ALA A O 1
ATOM 872 N N . GLY A 1 110 ? -9.382 2.761 2.787 1.00 83.69 110 GLY A N 1
ATOM 873 C CA . GLY A 1 110 ? -10.476 3.554 2.232 1.00 83.69 110 GLY A CA 1
ATOM 874 C C . GLY A 1 110 ? -10.018 4.826 1.515 1.00 83.69 110 GLY A C 1
ATOM 875 O O . GLY A 1 110 ? -10.706 5.843 1.590 1.00 83.69 110 GLY A O 1
ATOM 876 N N . VAL A 1 111 ? -8.853 4.767 0.861 1.00 82.75 111 VAL A N 1
ATOM 877 C CA . VAL A 1 111 ? -8.376 5.765 -0.117 1.00 82.75 111 VAL A CA 1
ATOM 878 C C . VAL A 1 111 ? -9.076 5.578 -1.462 1.00 82.75 111 VAL A C 1
ATOM 880 O O . VAL A 1 111 ? -9.294 6.548 -2.182 1.00 82.75 111 VAL A O 1
ATOM 883 N N . ARG A 1 112 ? -9.439 4.335 -1.786 1.00 77.44 112 ARG A N 1
ATOM 884 C CA . ARG A 1 112 ? -10.175 3.956 -2.992 1.00 77.44 112 ARG A CA 1
ATOM 885 C C . ARG A 1 112 ? -11.465 3.255 -2.581 1.00 77.44 112 ARG A C 1
ATOM 887 O O . ARG A 1 112 ? -11.470 2.511 -1.596 1.00 77.44 112 ARG A O 1
ATOM 894 N N . THR A 1 113 ? -12.552 3.507 -3.299 1.00 61.88 113 THR A N 1
ATOM 895 C CA . THR A 1 113 ? -13.812 2.788 -3.086 1.00 61.88 113 THR A CA 1
ATOM 896 C C . THR A 1 113 ? -13.816 1.501 -3.909 1.00 61.88 113 THR A C 1
ATOM 898 O O . THR A 1 113 ? -13.120 1.395 -4.918 1.00 61.88 113 THR A O 1
ATOM 901 N N . ALA A 1 114 ? -14.594 0.497 -3.496 1.00 54.72 114 ALA A N 1
ATOM 902 C CA . ALA A 1 114 ? -14.708 -0.755 -4.252 1.00 54.72 114 ALA A CA 1
ATOM 903 C C . ALA A 1 114 ? -15.224 -0.537 -5.694 1.00 54.72 114 ALA A C 1
ATOM 905 O O . ALA A 1 114 ? -14.959 -1.358 -6.568 1.00 54.72 114 ALA A O 1
ATOM 906 N N . GLU A 1 115 ? -15.912 0.580 -5.944 1.00 52.16 115 GLU A N 1
ATOM 907 C CA . GLU A 1 115 ? -16.484 0.970 -7.238 1.00 52.16 115 GLU A CA 1
ATOM 908 C C . GLU A 1 115 ? -15.429 1.471 -8.235 1.00 52.16 115 GLU A C 1
ATOM 910 O O . GLU A 1 115 ? -15.626 1.368 -9.443 1.00 52.16 115 GLU A O 1
ATOM 915 N N . ASP A 1 116 ? -14.273 1.930 -7.749 1.00 55.94 116 ASP A N 1
ATOM 916 C CA . ASP A 1 116 ? -13.191 2.440 -8.594 1.00 55.94 116 ASP A CA 1
ATOM 917 C C . ASP A 1 116 ? -12.363 1.316 -9.243 1.00 55.94 116 ASP A C 1
ATOM 919 O O . ASP A 1 116 ? -11.438 1.604 -9.999 1.00 55.94 116 ASP A O 1
ATOM 923 N N . SER A 1 117 ? -12.616 0.045 -8.904 1.00 48.00 117 SER A N 1
ATOM 924 C CA . SER A 1 117 ? -11.823 -1.135 -9.307 1.00 48.00 117 SER A CA 1
ATOM 925 C C . SER A 1 117 ? -12.327 -1.859 -10.566 1.00 48.00 117 SER A C 1
ATOM 927 O O . SER A 1 117 ? -11.856 -2.962 -10.842 1.00 48.00 117 SER A O 1
ATOM 929 N N . ASN A 1 118 ? -13.255 -1.252 -11.315 1.00 38.53 118 ASN A N 1
ATOM 930 C CA . ASN A 1 118 ? -13.782 -1.772 -12.586 1.00 38.53 118 ASN A CA 1
ATOM 931 C C . ASN A 1 118 ? -12.997 -1.277 -13.807 1.00 38.53 118 ASN A C 1
ATOM 933 O O . ASN A 1 118 ? -12.757 -0.053 -13.899 1.00 38.53 118 ASN A O 1
#